Protein AF-B5X8J1-F1 (afdb_monomer)

Mean predicted aligned error: 9.44 Å

Solvent-accessible surface area (backbone atoms only — not comparable to full-atom values): 8262 Å² total; per-residue (Å²): 108,70,68,58,52,52,50,52,51,52,50,51,53,51,35,49,50,33,45,51,46,27,66,70,36,68,23,37,34,35,25,92,51,35,33,30,26,77,67,33,35,33,39,53,56,97,89,44,82,47,75,43,70,32,76,94,43,73,65,49,54,50,30,48,52,25,44,54,51,17,53,52,29,40,51,51,21,50,52,51,49,51,56,50,65,76,60,79,71,79,97,78,74,66,63,64,36,51,51,32,43,53,52,16,45,51,30,41,50,51,24,54,50,52,47,62,75,63,49,72,93,74,50,105,58,58,40,81,20,66,23,44,53,34,49,53,67,49,37,93,80,67,81,74,90,71,82,80,81,122

Sequence (150 aa):
MLLILLGVLILHLIILVLLFVSTIANAWTVGGTKSTDLWYSCLTTNGGYHCSSASNEDWIQAVQALMVLSVLFCIFSLVFFMCQLFTLVKGGRFFFTAIFQILASLFVMCGAIIYTVMSPDGEEDAAFGFAYVLAWVSFPQQPPLRAMCE

Foldseek 3Di:
DVVVLVVVLVLLVLLLVLLVCLQPPQFQKDFPQWTHHLFWIWGHDPNDIDIDGDDPDPLSVLLNVLSVLLSVLSVVLNVVSVVCVVVPDDDDPNPSSVVSNVSSLVSLVVSLVSCVVPVPPPDPGMDGTVSSVSSVVSHDDDDPPPPPPD

pLDDT: mean 75.81, std 14.02, range [33.66, 92.88]

Radius of gyration: 18.01 Å; Cα contacts (8 Å, |Δi|>4): 185; chains: 1; bounding box: 41×30×55 Å

InterPro domains:
  IPR004031 PMP-22/EMP/MP20/Claudin [PF00822] (1-140)
  IPR004032 PMP-22/EMP/MP20 [PR01453] (65-72)
  IPR004032 PMP-22/EMP/MP20 [PR01453] (90-98)
  IPR004032 PMP-22/EMP/MP20 [PR01453] (106-115)
  IPR004032 PMP-22/EMP/MP20 [PR01453] (130-137)
  IPR004032 PMP-22/EMP/MP20 [PS01221] (18-42)
  IPR004032 PMP-22/EMP/MP20 [PS01222] (64-80)
  IPR050579 Peripheral myelin protein 22/Epithelial membrane protein-like [PTHR10671] (5-140)

Secondary structure (DSSP, 8-state):
-HHHHHHHHHHHHHHHHHHHHHHH-S-SEEETTEEE-SSEEEEEETTEEEEEEPP--HHHHHHHHHHHHHHHHHHHHHHHHHHHHHS---S--THHHHHHHHHHHHHHHHHHHHHHHHS-S-STT-EE-HHHHHHHHTSSS---TTSS--

Structure (mmCIF, N/CA/C/O backbone):
data_AF-B5X8J1-F1
#
_entry.id   AF-B5X8J1-F1
#
loop_
_atom_site.group_PDB
_atom_site.id
_atom_site.type_symbol
_atom_site.label_atom_id
_atom_site.label_alt_id
_atom_site.label_comp_id
_atom_site.label_asym_id
_atom_site.label_entity_id
_atom_site.label_seq_id
_atom_site.pdbx_PDB_ins_code
_atom_site.Cartn_x
_atom_site.Cartn_y
_atom_site.Cartn_z
_atom_site.occupancy
_atom_site.B_iso_or_equiv
_atom_site.auth_seq_id
_atom_site.auth_comp_id
_atom_site.auth_asym_id
_atom_site.auth_atom_id
_atom_site.pdbx_PDB_model_num
ATOM 1 N N . MET A 1 1 ? -24.882 -3.024 15.950 1.00 67.81 1 MET A N 1
ATOM 2 C CA . MET A 1 1 ? -23.550 -2.561 16.412 1.00 67.81 1 MET A CA 1
ATOM 3 C C . MET A 1 1 ? -22.509 -3.671 16.322 1.00 67.81 1 MET A C 1
ATOM 5 O O . MET A 1 1 ? -21.536 -3.464 15.618 1.00 67.81 1 MET A O 1
ATOM 9 N N . LEU A 1 2 ? -22.735 -4.855 16.912 1.00 72.25 2 LEU A N 1
ATOM 10 C CA . LEU A 1 2 ? -21.808 -5.997 16.802 1.00 72.25 2 LEU A CA 1
ATOM 11 C C . LEU A 1 2 ? -21.579 -6.469 15.351 1.00 72.25 2 LEU A C 1
ATOM 13 O O . LEU A 1 2 ? -20.439 -6.664 14.957 1.00 72.25 2 LEU A O 1
ATOM 17 N N . LEU A 1 3 ? -22.641 -6.568 14.537 1.00 76.94 3 LEU A N 1
ATOM 18 C CA . LEU A 1 3 ? -22.533 -6.946 13.116 1.00 76.94 3 LEU A CA 1
ATOM 19 C C . LEU A 1 3 ? -21.703 -5.954 12.287 1.00 76.94 3 LEU A C 1
ATOM 21 O O . LEU A 1 3 ? -20.925 -6.368 11.440 1.00 76.94 3 LEU A O 1
ATOM 25 N N . ILE A 1 4 ? -21.839 -4.652 12.559 1.00 77.56 4 ILE A N 1
ATOM 26 C CA . ILE A 1 4 ? -21.057 -3.603 11.883 1.00 77.56 4 ILE A CA 1
ATOM 27 C C . ILE A 1 4 ? -19.582 -3.735 12.274 1.00 77.56 4 ILE A C 1
ATOM 29 O O . ILE A 1 4 ? -18.708 -3.674 11.422 1.00 77.56 4 ILE A O 1
ATOM 33 N N . LEU A 1 5 ? -19.312 -3.981 13.557 1.00 77.00 5 LEU A N 1
ATOM 34 C CA . LEU A 1 5 ? -17.969 -4.212 14.084 1.00 77.00 5 LEU A CA 1
ATOM 35 C C . LEU A 1 5 ? -17.313 -5.452 13.458 1.00 77.00 5 LEU A C 1
ATOM 37 O O . LEU A 1 5 ? -16.170 -5.389 13.019 1.00 77.00 5 L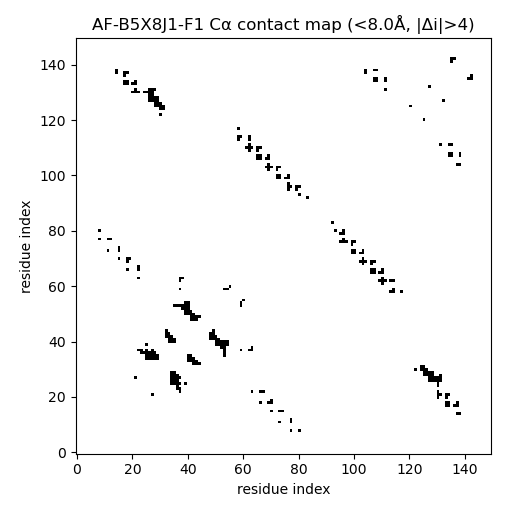EU A O 1
ATOM 41 N N . LEU A 1 6 ? -18.054 -6.559 13.367 1.00 81.75 6 LEU A N 1
ATOM 42 C CA . LEU A 1 6 ? -17.595 -7.782 12.714 1.00 81.75 6 LEU A CA 1
ATOM 43 C C . LEU A 1 6 ? -17.349 -7.562 11.215 1.00 81.75 6 LEU A C 1
ATOM 45 O O . LEU A 1 6 ? -16.339 -8.016 10.689 1.00 81.75 6 LEU A O 1
ATOM 49 N N . GLY A 1 7 ? -18.231 -6.826 10.536 1.00 83.25 7 GLY A N 1
ATOM 50 C CA . GLY A 1 7 ? -18.055 -6.468 9.130 1.00 83.25 7 GLY A CA 1
ATOM 51 C C . GLY A 1 7 ? -16.796 -5.632 8.895 1.00 83.25 7 GLY A C 1
ATOM 52 O O . GLY A 1 7 ? -16.009 -5.948 8.009 1.00 83.25 7 GLY A O 1
ATOM 53 N N . VAL A 1 8 ? -16.556 -4.614 9.727 1.00 81.06 8 VAL A N 1
ATOM 54 C CA . VAL A 1 8 ? -15.341 -3.786 9.661 1.00 81.06 8 VAL A CA 1
ATOM 55 C C . VAL A 1 8 ? -14.091 -4.622 9.937 1.00 81.06 8 VAL A C 1
ATOM 57 O O . VAL A 1 8 ? -13.095 -4.450 9.240 1.00 81.06 8 VAL A O 1
ATOM 60 N N . LEU A 1 9 ? -14.138 -5.559 10.887 1.00 84.31 9 LEU A N 1
ATOM 61 C CA . LEU A 1 9 ? -13.030 -6.478 11.153 1.00 84.31 9 LEU A CA 1
ATOM 62 C C . LEU A 1 9 ? -12.679 -7.332 9.930 1.00 84.31 9 LEU A C 1
ATOM 64 O O . LEU A 1 9 ? -11.519 -7.393 9.528 1.00 84.3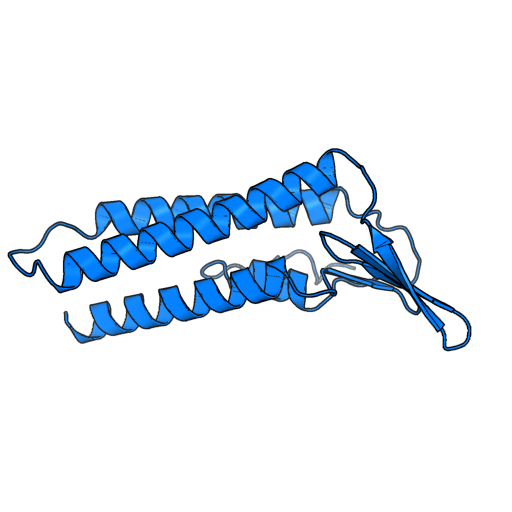1 9 LEU A O 1
ATOM 68 N N . ILE A 1 10 ? -13.684 -7.983 9.340 1.00 87.69 10 ILE A N 1
ATOM 69 C CA . ILE A 1 10 ? -13.504 -8.824 8.152 1.00 87.69 10 ILE A CA 1
ATOM 70 C C . ILE A 1 10 ? -12.953 -7.980 7.001 1.00 87.69 10 ILE A C 1
ATOM 72 O O . ILE A 1 10 ? -12.012 -8.400 6.334 1.00 87.69 10 ILE A O 1
ATOM 76 N N . LEU A 1 11 ? -13.477 -6.766 6.812 1.00 85.50 11 LEU A N 1
ATOM 77 C CA . LEU A 1 11 ? -12.990 -5.836 5.798 1.00 85.50 11 LEU A CA 1
ATOM 78 C C . LEU A 1 11 ? -11.503 -5.491 5.995 1.00 85.50 11 LEU A C 1
ATOM 80 O O . LEU A 1 11 ? -10.752 -5.518 5.025 1.00 85.50 11 LEU A O 1
ATOM 84 N N . HIS A 1 12 ? -11.054 -5.228 7.228 1.00 84.88 12 HIS A N 1
ATOM 85 C CA . HIS A 1 12 ? -9.634 -4.968 7.512 1.00 84.88 12 HIS A CA 1
ATOM 86 C C . HIS A 1 12 ? -8.756 -6.177 7.182 1.00 84.88 12 HIS A C 1
ATOM 88 O O . HIS A 1 12 ? -7.695 -6.010 6.587 1.00 84.88 12 HIS A O 1
ATOM 94 N N . LEU A 1 13 ? -9.197 -7.390 7.529 1.00 89.12 13 LEU A N 1
ATOM 95 C CA . LEU A 1 13 ? -8.461 -8.614 7.204 1.00 89.12 13 LEU A CA 1
ATOM 96 C C . LEU A 1 13 ? -8.357 -8.831 5.692 1.00 89.12 13 LEU A C 1
ATOM 98 O O . LEU A 1 13 ? -7.285 -9.178 5.206 1.00 89.12 13 LEU A O 1
ATOM 102 N N . ILE A 1 14 ? -9.437 -8.586 4.945 1.00 90.00 14 ILE A N 1
ATOM 103 C CA . ILE A 1 14 ? -9.425 -8.678 3.480 1.00 90.00 14 ILE A CA 1
ATOM 104 C C . ILE A 1 14 ? -8.433 -7.665 2.898 1.00 90.00 14 ILE A C 1
ATOM 106 O O . ILE A 1 14 ? -7.567 -8.058 2.124 1.00 90.00 14 ILE A O 1
ATOM 110 N N . ILE A 1 15 ? -8.504 -6.390 3.301 1.00 86.62 15 ILE A N 1
ATOM 111 C CA . ILE A 1 15 ? -7.585 -5.344 2.818 1.00 86.62 15 ILE A CA 1
ATOM 112 C C . ILE A 1 15 ? -6.131 -5.701 3.144 1.00 86.62 15 ILE A C 1
ATOM 114 O O . ILE A 1 15 ? -5.269 -5.582 2.277 1.00 86.62 15 ILE A O 1
ATOM 118 N N . LEU A 1 16 ? -5.857 -6.194 4.355 1.00 89.31 16 LEU A N 1
ATOM 119 C CA . LEU A 1 16 ? -4.520 -6.620 4.763 1.00 89.31 16 LEU A CA 1
ATOM 120 C C . LEU A 1 16 ? -3.982 -7.743 3.868 1.00 89.31 16 LEU A C 1
ATOM 122 O O . LEU A 1 16 ? -2.840 -7.672 3.423 1.00 89.31 16 LEU A O 1
ATOM 126 N N . VAL A 1 17 ? -4.798 -8.761 3.580 1.00 90.56 17 VAL A N 1
ATOM 127 C CA . VAL A 1 17 ? -4.407 -9.871 2.698 1.00 90.56 17 VAL A CA 1
ATOM 128 C C . VAL A 1 17 ? -4.174 -9.375 1.273 1.00 90.56 17 VAL A C 1
ATOM 130 O O . VAL A 1 17 ? -3.158 -9.723 0.677 1.00 90.56 17 VAL A O 1
ATOM 133 N N . LEU A 1 18 ? -5.063 -8.536 0.736 1.00 87.88 18 LEU A N 1
ATOM 134 C CA . LEU A 1 18 ? -4.913 -7.964 -0.605 1.00 87.88 18 LEU A CA 1
ATOM 135 C C . LEU A 1 18 ? -3.629 -7.133 -0.728 1.00 87.88 18 LEU A C 1
ATOM 137 O O . LEU A 1 18 ? -2.896 -7.293 -1.701 1.00 87.88 18 LEU A O 1
ATOM 141 N N . LEU A 1 19 ? -3.319 -6.301 0.271 1.00 86.50 19 LEU A N 1
ATOM 142 C CA . LEU A 1 19 ? -2.096 -5.496 0.303 1.00 86.50 19 LEU A CA 1
ATOM 143 C C . LEU A 1 19 ? -0.839 -6.340 0.459 1.00 86.50 19 LEU A C 1
ATOM 145 O O . LEU A 1 19 ? 0.170 -6.070 -0.193 1.00 86.50 19 LEU A O 1
ATOM 149 N N . PHE A 1 20 ? -0.894 -7.373 1.296 1.00 88.19 20 PHE A N 1
ATOM 150 C CA . PHE A 1 20 ? 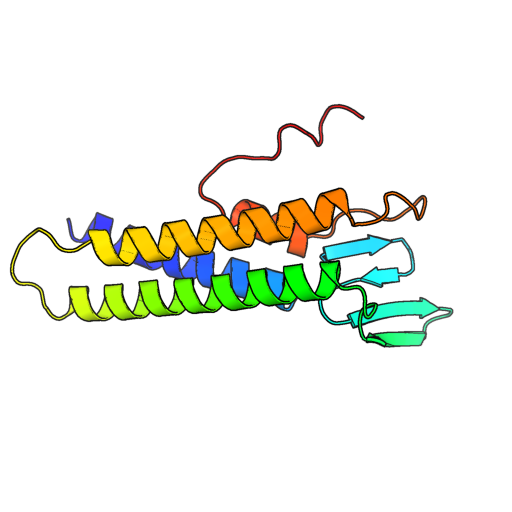0.222 -8.288 1.472 1.00 88.19 20 PHE A CA 1
ATOM 151 C C . PHE A 1 20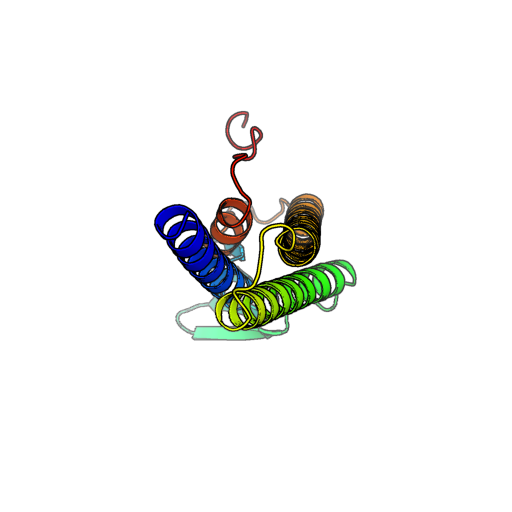 ? 0.523 -9.028 0.169 1.00 88.19 20 PHE A C 1
ATOM 153 O O . PHE A 1 20 ? 1.660 -8.997 -0.293 1.00 88.19 20 PHE A O 1
ATOM 160 N N . VAL A 1 21 ? -0.503 -9.602 -0.470 1.00 89.00 21 VAL A N 1
ATOM 161 C CA . VAL A 1 21 ? -0.369 -10.262 -1.776 1.00 89.00 21 VAL A CA 1
ATOM 162 C C . VAL A 1 21 ? 0.135 -9.278 -2.822 1.00 89.00 21 VAL A C 1
ATOM 164 O O . VAL A 1 21 ? 1.078 -9.601 -3.527 1.00 89.00 21 VAL A O 1
ATOM 167 N N . SER A 1 22 ? -0.423 -8.070 -2.900 1.00 86.00 22 SER A N 1
ATOM 168 C CA . SER A 1 22 ? 0.044 -7.053 -3.843 1.00 86.00 22 SER A CA 1
ATOM 169 C C . SER A 1 22 ? 1.524 -6.713 -3.630 1.00 86.00 22 SER A C 1
ATOM 171 O O . SER A 1 22 ? 2.272 -6.647 -4.593 1.00 86.00 22 SER A O 1
ATOM 173 N N . THR A 1 23 ? 1.991 -6.582 -2.387 1.00 85.56 23 THR A N 1
ATOM 174 C CA . THR A 1 23 ? 3.386 -6.204 -2.090 1.00 85.56 23 THR A CA 1
ATOM 175 C C . THR A 1 23 ? 4.399 -7.304 -2.422 1.00 85.56 23 THR A C 1
ATOM 177 O O . THR A 1 23 ? 5.539 -6.993 -2.764 1.00 85.56 23 THR A O 1
ATOM 180 N N . ILE A 1 24 ? 4.013 -8.578 -2.290 1.00 83.06 24 ILE A N 1
ATOM 181 C CA . ILE A 1 24 ? 4.922 -9.724 -2.476 1.00 83.06 24 ILE A CA 1
ATOM 182 C C . ILE A 1 24 ? 4.787 -10.398 -3.845 1.00 83.06 24 ILE A C 1
ATOM 184 O O . ILE A 1 24 ? 5.691 -11.123 -4.251 1.00 83.06 24 ILE A O 1
ATOM 188 N N . ALA A 1 25 ? 3.640 -10.258 -4.514 1.00 78.19 25 ALA A N 1
ATOM 189 C CA . ALA A 1 25 ? 3.353 -11.002 -5.730 1.00 78.19 25 ALA A CA 1
ATOM 190 C C . ALA A 1 25 ? 4.145 -10.445 -6.905 1.00 78.19 25 ALA A C 1
ATOM 192 O O . ALA A 1 25 ? 4.201 -9.235 -7.140 1.00 78.19 25 ALA A O 1
ATOM 193 N N . ASN A 1 26 ? 4.685 -11.368 -7.694 1.00 65.69 26 ASN A N 1
ATOM 194 C CA . ASN A 1 26 ? 5.616 -11.062 -8.760 1.00 65.69 26 ASN A CA 1
ATOM 195 C C . ASN A 1 26 ? 4.936 -10.639 -10.081 1.00 65.69 26 ASN A C 1
ATOM 197 O O . ASN A 1 26 ? 5.248 -11.162 -11.151 1.00 65.69 26 ASN A O 1
ATOM 201 N N . ALA A 1 27 ? 3.920 -9.779 -9.993 1.00 74.25 27 ALA A N 1
ATOM 202 C CA . ALA A 1 27 ? 2.993 -9.516 -11.094 1.00 74.25 27 ALA A CA 1
ATOM 203 C C . ALA A 1 27 ? 2.418 -8.094 -11.051 1.00 74.25 27 ALA A C 1
ATOM 205 O O . ALA A 1 27 ? 1.199 -7.913 -11.137 1.00 74.25 27 ALA A O 1
ATOM 206 N N . TRP A 1 28 ? 3.275 -7.089 -10.866 1.00 75.06 28 TRP A N 1
ATOM 207 C CA . TRP A 1 28 ? 2.862 -5.687 -11.006 1.00 75.06 28 TRP A CA 1
ATOM 208 C C . TRP A 1 28 ? 2.802 -5.277 -12.475 1.00 75.06 28 TRP A C 1
ATOM 210 O O . TRP A 1 28 ? 1.791 -4.717 -12.899 1.00 75.06 28 TRP A O 1
ATOM 220 N N . THR A 1 29 ? 3.795 -5.694 -13.260 1.00 75.75 29 THR A N 1
ATOM 221 C CA . THR A 1 29 ? 3.785 -5.603 -14.723 1.00 75.75 29 THR A CA 1
ATOM 222 C C . THR A 1 29 ? 4.237 -6.934 -15.317 1.00 75.75 29 THR A C 1
ATOM 224 O O . THR A 1 29 ? 5.170 -7.575 -14.832 1.00 75.75 29 THR A O 1
ATOM 227 N N . VAL A 1 30 ? 3.541 -7.389 -16.353 1.00 74.00 30 VAL A N 1
ATOM 228 C CA . VAL A 1 30 ? 3.810 -8.642 -17.058 1.00 74.00 30 VAL A CA 1
ATOM 229 C C . VAL A 1 30 ? 3.912 -8.327 -18.545 1.00 74.00 30 VAL A C 1
ATOM 231 O O . VAL A 1 30 ? 2.923 -7.958 -19.166 1.00 74.00 30 VAL A O 1
ATOM 234 N N . GLY A 1 31 ? 5.107 -8.467 -19.107 1.00 69.19 31 GLY A N 1
ATOM 235 C CA . GLY A 1 31 ? 5.365 -8.494 -20.546 1.00 69.19 31 GLY A CA 1
ATOM 236 C C . GLY A 1 31 ? 5.660 -9.916 -21.008 1.00 69.19 31 GLY A C 1
ATOM 237 O O . GLY A 1 31 ? 6.136 -10.723 -20.215 1.00 69.19 31 GLY A O 1
ATOM 238 N N . GLY A 1 32 ? 5.381 -10.248 -22.272 1.00 70.38 32 GLY A N 1
ATOM 239 C CA . GLY A 1 32 ? 5.352 -11.627 -22.799 1.00 70.38 32 GLY A CA 1
ATOM 240 C C . GLY A 1 32 ? 6.388 -12.618 -22.229 1.00 70.38 32 GLY A C 1
ATOM 241 O O . GLY A 1 32 ? 6.024 -13.725 -21.837 1.00 70.38 32 GLY A O 1
ATOM 242 N N . THR A 1 33 ? 7.662 -12.228 -22.123 1.00 67.81 33 THR A N 1
ATOM 243 C CA . THR A 1 33 ? 8.746 -13.051 -21.540 1.00 67.81 33 THR A CA 1
ATOM 244 C C . THR A 1 33 ? 9.348 -12.483 -20.248 1.00 67.81 33 THR A C 1
ATOM 246 O O . THR A 1 33 ? 10.352 -13.002 -19.755 1.00 67.81 33 THR A O 1
ATOM 249 N N . LYS A 1 34 ? 8.780 -11.414 -19.688 1.00 69.75 34 LYS A N 1
ATOM 250 C CA . LYS A 1 34 ? 9.327 -10.642 -18.568 1.00 69.75 34 LYS A CA 1
ATOM 251 C C . LYS A 1 34 ? 8.232 -10.321 -17.554 1.00 69.75 34 LYS A C 1
ATOM 253 O O . LYS A 1 34 ? 7.317 -9.562 -17.840 1.00 69.75 34 LYS A O 1
ATOM 258 N N . SER A 1 35 ? 8.365 -10.831 -16.339 1.00 68.69 35 SER A N 1
ATOM 259 C CA . SER A 1 35 ? 7.491 -10.466 -15.223 1.00 68.69 35 SER A CA 1
ATOM 260 C C . SER A 1 35 ? 8.276 -9.595 -14.261 1.00 68.69 35 SER A C 1
ATOM 262 O O . SER A 1 35 ? 9.315 -10.018 -13.749 1.00 68.69 35 SER A O 1
ATOM 264 N N . THR A 1 36 ? 7.801 -8.379 -14.019 1.00 69.56 36 THR A N 1
ATOM 265 C CA . THR A 1 36 ? 8.413 -7.466 -13.058 1.00 69.56 36 THR A CA 1
ATOM 266 C C . THR A 1 36 ? 7.523 -7.282 -11.843 1.00 69.56 36 THR A C 1
ATOM 268 O O . THR A 1 36 ? 6.290 -7.200 -11.899 1.00 69.56 36 THR A O 1
ATOM 271 N N . ASP A 1 37 ? 8.192 -7.225 -10.706 1.00 73.3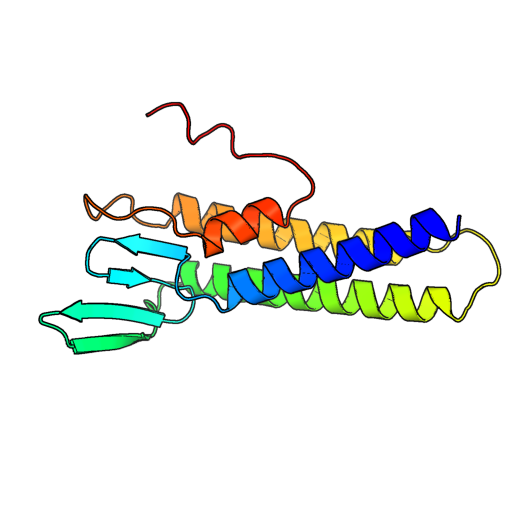1 37 ASP A N 1
ATOM 272 C CA . ASP A 1 37 ? 7.601 -6.960 -9.414 1.00 73.31 37 ASP A CA 1
ATOM 273 C C . ASP A 1 37 ? 8.346 -5.825 -8.716 1.00 73.31 37 ASP A C 1
ATOM 275 O O . ASP A 1 37 ? 9.284 -5.254 -9.279 1.00 73.31 37 ASP A O 1
ATOM 279 N N . LEU A 1 38 ? 7.887 -5.420 -7.529 1.00 71.31 38 LEU A N 1
ATOM 280 C CA . LEU A 1 38 ? 8.528 -4.311 -6.822 1.00 71.31 38 LEU A CA 1
ATOM 281 C C . LEU A 1 38 ? 9.980 -4.602 -6.443 1.00 71.31 38 LEU A C 1
ATOM 283 O O . LEU A 1 38 ? 10.764 -3.669 -6.343 1.00 71.31 38 LEU A O 1
ATOM 287 N N . TRP A 1 39 ? 10.329 -5.853 -6.172 1.00 80.56 39 TRP A N 1
ATOM 288 C CA . TRP A 1 39 ? 11.579 -6.283 -5.543 1.00 80.56 39 TRP A CA 1
ATOM 289 C C . TRP A 1 39 ? 12.522 -6.988 -6.521 1.00 80.56 39 TRP A C 1
ATOM 291 O O . TRP A 1 39 ? 13.742 -6.920 -6.371 1.00 80.56 39 TRP A O 1
ATOM 301 N N . TYR A 1 40 ? 11.970 -7.632 -7.541 1.00 78.88 40 TYR A N 1
ATOM 302 C CA . TYR A 1 40 ? 12.633 -8.481 -8.507 1.00 78.88 40 TYR A CA 1
ATOM 303 C C . TYR A 1 40 ? 12.068 -8.266 -9.913 1.00 78.88 40 TYR A C 1
ATOM 305 O O . TYR A 1 40 ? 10.903 -7.954 -10.143 1.00 78.88 40 TYR A O 1
ATOM 313 N N . SER A 1 41 ? 12.934 -8.458 -10.896 1.00 78.19 41 SER A N 1
ATOM 314 C CA . SER A 1 41 ? 12.585 -8.554 -12.307 1.00 78.19 41 SER A CA 1
ATOM 315 C C . SER A 1 41 ? 12.995 -9.931 -12.802 1.00 78.19 41 SER A C 1
ATOM 317 O O . SER A 1 41 ? 14.175 -10.290 -12.759 1.00 78.19 41 SER A O 1
ATOM 319 N N . CYS A 1 42 ? 12.017 -10.715 -13.245 1.00 79.69 42 CYS A N 1
ATOM 320 C CA . CYS A 1 42 ? 12.217 -12.074 -13.721 1.00 79.69 42 CYS A CA 1
ATOM 321 C C . CYS A 1 42 ? 12.036 -12.143 -15.239 1.00 79.69 42 CYS A C 1
ATOM 323 O O . CYS A 1 42 ? 11.047 -11.673 -15.796 1.00 79.69 42 CYS A O 1
ATOM 325 N N . LEU A 1 43 ? 13.007 -12.757 -15.907 1.00 78.81 43 LEU A N 1
ATOM 326 C CA . LEU A 1 43 ? 13.045 -12.971 -17.347 1.00 78.81 43 LEU A CA 1
ATOM 327 C C . LEU A 1 43 ? 12.970 -14.471 -17.628 1.00 78.81 43 LEU A C 1
ATOM 329 O O . LEU A 1 43 ? 13.717 -15.265 -17.051 1.00 78.81 43 LEU A O 1
ATOM 333 N N . THR A 1 44 ? 12.078 -14.847 -18.537 1.00 75.38 44 THR A N 1
ATOM 334 C CA . THR A 1 44 ? 11.937 -16.211 -19.043 1.00 75.38 44 THR A CA 1
ATOM 335 C C . THR A 1 44 ? 12.527 -16.272 -20.445 1.00 75.38 44 THR A C 1
ATOM 337 O O . THR A 1 44 ? 11.871 -15.912 -21.417 1.00 75.38 44 THR A O 1
ATOM 340 N N . THR A 1 45 ? 13.772 -16.738 -20.558 1.00 74.75 45 THR A N 1
ATOM 341 C CA . THR A 1 45 ? 14.461 -16.933 -21.846 1.00 74.75 45 THR A CA 1
ATOM 342 C C . THR A 1 45 ? 14.711 -18.419 -22.060 1.00 74.75 45 THR A C 1
ATOM 344 O O . THR A 1 45 ? 15.309 -19.073 -21.208 1.00 74.75 45 THR A O 1
ATOM 347 N N . ASN A 1 46 ? 14.268 -18.963 -23.201 1.00 68.56 46 ASN A N 1
ATOM 348 C CA . ASN A 1 46 ? 14.529 -20.348 -23.632 1.00 68.56 46 ASN A CA 1
ATOM 349 C C . ASN A 1 46 ? 14.270 -21.428 -22.552 1.00 68.56 46 ASN A C 1
ATOM 351 O O . ASN A 1 46 ? 15.010 -22.404 -22.453 1.00 68.56 46 ASN A O 1
ATOM 355 N N . GLY A 1 47 ? 13.227 -21.258 -21.728 1.00 68.31 47 GLY A N 1
ATOM 356 C CA . GLY A 1 47 ? 12.857 -22.205 -20.664 1.00 68.31 47 GLY A CA 1
ATOM 357 C C . GLY A 1 47 ? 13.630 -22.056 -19.345 1.00 68.31 47 GLY A C 1
ATOM 358 O O . GLY A 1 47 ? 13.345 -22.783 -18.397 1.00 68.31 47 GLY A O 1
ATOM 359 N N . GLY A 1 48 ? 14.573 -21.113 -19.256 1.00 70.00 48 GLY A N 1
ATOM 360 C CA . GLY A 1 48 ? 15.229 -20.715 -18.010 1.00 70.00 48 GLY A CA 1
ATOM 361 C C . GLY A 1 48 ? 14.507 -19.541 -17.346 1.00 70.00 48 GLY A C 1
ATOM 362 O O . GLY A 1 48 ? 14.235 -18.536 -18.002 1.00 70.00 48 GLY A O 1
ATOM 363 N N . TYR A 1 49 ? 14.216 -19.662 -16.048 1.00 76.25 49 TYR A N 1
ATOM 364 C CA . TYR A 1 49 ? 13.628 -18.600 -15.226 1.00 76.25 49 TYR A CA 1
ATOM 365 C C . TYR A 1 49 ? 14.743 -17.895 -14.445 1.00 76.25 49 TYR A C 1
ATOM 367 O O . TYR A 1 49 ? 15.288 -18.450 -13.490 1.00 76.25 49 TYR A O 1
ATOM 375 N N . HIS A 1 50 ? 15.121 -16.692 -14.877 1.00 81.06 50 HIS A N 1
ATOM 376 C CA . HIS A 1 50 ? 16.180 -15.904 -14.249 1.00 81.06 50 HIS A CA 1
ATOM 377 C C . HIS A 1 50 ? 15.591 -14.663 -13.586 1.00 81.06 50 HIS A C 1
ATOM 379 O O . HIS A 1 50 ? 15.075 -13.783 -14.268 1.00 81.06 50 HIS A O 1
ATOM 385 N N . CYS A 1 51 ? 15.708 -14.569 -12.262 1.00 79.94 51 CYS A N 1
ATOM 386 C CA . CYS A 1 51 ? 15.306 -13.388 -11.503 1.00 79.94 51 CYS A CA 1
ATOM 387 C C . CYS A 1 51 ? 16.527 -12.589 -11.066 1.00 79.94 51 CYS A C 1
ATOM 389 O O . CYS A 1 51 ? 17.495 -13.140 -10.543 1.00 79.94 51 CYS A O 1
ATOM 391 N N . SER A 1 52 ? 16.467 -11.283 -11.279 1.00 78.69 52 SER A N 1
ATOM 392 C CA . SER A 1 52 ? 17.413 -10.304 -10.748 1.00 78.69 52 SER A CA 1
ATOM 393 C C . SER A 1 52 ? 16.666 -9.324 -9.850 1.00 78.69 52 SER A C 1
ATOM 395 O O . SER A 1 52 ? 15.443 -9.238 -9.921 1.00 78.69 52 SER A O 1
ATOM 397 N N . SER A 1 53 ? 17.379 -8.600 -8.988 1.00 78.31 53 SER A N 1
ATOM 398 C CA . SER A 1 53 ? 16.777 -7.504 -8.213 1.00 78.31 53 SER A CA 1
ATOM 399 C C . SER A 1 53 ? 16.119 -6.488 -9.152 1.00 78.31 53 SER A C 1
ATOM 401 O O . SER A 1 53 ? 16.621 -6.270 -10.259 1.00 78.31 53 SER A O 1
ATOM 403 N N . ALA A 1 54 ? 15.012 -5.878 -8.718 1.00 71.94 54 ALA A N 1
ATOM 404 C CA . ALA A 1 54 ? 14.386 -4.764 -9.428 1.00 71.94 54 ALA A CA 1
ATOM 405 C C . ALA A 1 54 ? 15.403 -3.637 -9.668 1.00 71.94 54 ALA A C 1
ATOM 407 O O . ALA A 1 54 ? 16.411 -3.537 -8.955 1.00 71.94 54 ALA A O 1
ATOM 408 N N . SER A 1 55 ? 15.158 -2.816 -10.696 1.00 70.06 55 SER A N 1
ATOM 409 C CA . SER A 1 55 ? 16.054 -1.710 -11.024 1.00 70.06 55 SER A CA 1
ATOM 410 C C . SER A 1 55 ? 16.230 -0.801 -9.803 1.00 70.06 55 SER A C 1
ATOM 412 O O . SER A 1 55 ? 15.280 -0.503 -9.081 1.00 70.06 55 SER A O 1
ATOM 414 N N . ASN A 1 56 ? 17.474 -0.383 -9.547 1.00 68.12 56 ASN A N 1
ATOM 415 C CA . ASN A 1 56 ? 17.820 0.511 -8.436 1.00 68.12 56 ASN A CA 1
ATOM 416 C C . ASN A 1 56 ? 17.451 1.961 -8.777 1.00 68.12 56 ASN A C 1
ATOM 418 O O . ASN A 1 56 ? 18.282 2.862 -8.692 1.00 68.12 56 ASN A O 1
ATOM 422 N N . GLU A 1 57 ? 16.231 2.167 -9.258 1.00 81.12 57 GLU A N 1
ATOM 423 C CA . GLU A 1 57 ? 15.711 3.481 -9.584 1.00 81.12 57 GLU A CA 1
ATOM 424 C C . GLU A 1 57 ? 14.989 4.060 -8.368 1.00 81.12 57 GLU A C 1
ATOM 426 O O . GLU A 1 57 ? 14.200 3.379 -7.705 1.00 81.12 57 GLU A O 1
ATOM 431 N N . ASP A 1 58 ? 15.232 5.341 -8.094 1.00 86.19 58 ASP A N 1
ATOM 432 C CA . ASP A 1 58 ? 14.743 6.019 -6.888 1.00 86.19 58 ASP A CA 1
ATOM 433 C C . ASP A 1 58 ? 13.212 5.942 -6.742 1.00 86.19 58 ASP A C 1
ATOM 435 O O . ASP A 1 58 ? 12.675 5.870 -5.634 1.00 86.19 58 ASP A O 1
ATOM 439 N N . TRP A 1 59 ? 12.489 5.915 -7.865 1.00 85.69 59 TRP A N 1
ATOM 440 C CA . TRP A 1 59 ? 11.033 5.819 -7.868 1.00 85.69 59 TRP A CA 1
ATOM 441 C C . TRP A 1 59 ? 10.529 4.431 -7.455 1.00 85.69 59 TRP A C 1
ATOM 443 O O . TRP A 1 59 ? 9.559 4.362 -6.703 1.00 85.69 59 TRP A O 1
ATOM 453 N N . ILE A 1 60 ? 11.186 3.334 -7.863 1.00 84.94 60 ILE A N 1
ATOM 454 C CA . ILE A 1 60 ? 10.826 1.974 -7.420 1.00 84.94 60 ILE A CA 1
ATOM 455 C C . ILE A 1 60 ? 11.030 1.867 -5.913 1.00 84.94 60 ILE A C 1
ATOM 457 O O . ILE A 1 60 ? 10.151 1.372 -5.205 1.00 84.94 60 ILE A O 1
ATOM 461 N N . GLN A 1 61 ? 12.140 2.402 -5.404 1.00 89.12 61 GLN A N 1
ATOM 462 C CA . GLN A 1 61 ? 12.413 2.420 -3.970 1.00 89.12 61 GLN A CA 1
ATOM 463 C C . GLN A 1 61 ? 11.361 3.232 -3.194 1.00 89.12 61 GLN A C 1
ATOM 465 O O . GLN A 1 61 ? 10.936 2.830 -2.107 1.00 89.12 61 GLN A O 1
ATOM 470 N N . ALA A 1 62 ? 10.883 4.346 -3.755 1.00 90.88 62 ALA A N 1
ATOM 471 C CA . ALA A 1 62 ? 9.785 5.109 -3.168 1.00 90.88 62 ALA A CA 1
ATOM 472 C C . ALA A 1 62 ? 8.476 4.297 -3.125 1.00 90.88 62 ALA A C 1
ATOM 474 O O . ALA A 1 62 ? 7.813 4.268 -2.087 1.00 90.88 62 ALA A O 1
ATOM 475 N N . VAL A 1 63 ? 8.118 3.592 -4.206 1.00 90.06 63 VAL A N 1
ATOM 476 C CA . VAL A 1 63 ? 6.925 2.724 -4.240 1.00 90.06 63 VAL A CA 1
ATOM 477 C C . VAL A 1 63 ? 7.054 1.587 -3.218 1.00 90.06 63 VAL A C 1
ATOM 479 O O . VAL A 1 63 ? 6.115 1.352 -2.458 1.00 90.06 63 VAL A O 1
ATOM 482 N N . GLN A 1 64 ? 8.218 0.938 -3.116 1.00 90.25 64 GLN A N 1
ATOM 483 C CA . GLN A 1 64 ? 8.491 -0.095 -2.106 1.00 90.25 64 GLN A CA 1
ATOM 484 C C . GLN A 1 64 ? 8.250 0.431 -0.686 1.00 90.25 64 GLN A C 1
ATOM 486 O O . GLN A 1 64 ? 7.535 -0.195 0.101 1.00 90.25 64 GLN A O 1
ATOM 491 N N . ALA A 1 65 ? 8.803 1.603 -0.362 1.00 91.81 65 ALA A N 1
ATOM 492 C CA . ALA A 1 65 ? 8.630 2.223 0.947 1.00 91.81 65 ALA A CA 1
ATOM 493 C C . ALA A 1 65 ? 7.153 2.538 1.243 1.00 91.81 65 ALA A C 1
ATOM 495 O O . ALA A 1 65 ? 6.680 2.268 2.348 1.00 91.81 65 ALA A O 1
ATOM 496 N N . LEU A 1 66 ? 6.407 3.054 0.259 1.00 92.00 66 LEU A N 1
ATOM 497 C CA . LEU A 1 66 ? 4.977 3.351 0.385 1.00 92.00 66 LEU A CA 1
ATOM 498 C C . LEU A 1 66 ? 4.137 2.086 0.615 1.00 92.00 66 LEU A C 1
ATOM 500 O O . LEU A 1 66 ? 3.267 2.080 1.491 1.00 92.00 66 LEU A O 1
ATOM 504 N N . MET A 1 67 ? 4.426 1.000 -0.108 1.00 90.44 67 MET A N 1
ATOM 505 C CA . MET A 1 67 ? 3.735 -0.283 0.056 1.00 90.44 67 MET A CA 1
ATOM 506 C C . MET A 1 67 ? 3.994 -0.885 1.440 1.00 90.44 67 MET A C 1
ATOM 508 O O . MET A 1 67 ? 3.042 -1.230 2.143 1.00 90.44 67 MET A O 1
ATOM 512 N N . VAL A 1 68 ? 5.249 -0.924 1.900 1.00 92.19 68 VAL A N 1
ATOM 513 C CA . VAL A 1 68 ? 5.588 -1.410 3.251 1.00 92.19 68 VAL A CA 1
ATOM 514 C C . VAL A 1 68 ? 4.914 -0.559 4.328 1.00 92.19 68 VAL A C 1
ATOM 516 O O . VAL A 1 68 ? 4.308 -1.097 5.258 1.00 92.19 68 VAL A O 1
ATOM 519 N N . LEU A 1 69 ? 4.963 0.768 4.195 1.00 92.50 69 LEU A N 1
ATOM 520 C CA . LEU A 1 69 ? 4.354 1.684 5.155 1.00 92.50 69 LEU A CA 1
ATOM 521 C C . LEU A 1 69 ? 2.830 1.498 5.239 1.00 92.50 69 LEU A C 1
ATOM 523 O O . LEU A 1 69 ? 2.261 1.538 6.333 1.00 92.50 69 LEU A O 1
ATOM 527 N N . SER A 1 70 ? 2.172 1.228 4.108 1.00 91.19 70 SER A N 1
ATOM 528 C CA . SER A 1 70 ? 0.736 0.943 4.074 1.00 91.19 70 SER A CA 1
ATOM 529 C C . SER A 1 70 ? 0.360 -0.336 4.826 1.00 91.19 70 SER A C 1
ATOM 531 O O . SER A 1 70 ? -0.592 -0.329 5.611 1.00 91.19 70 SER A O 1
ATOM 533 N N . VAL A 1 71 ? 1.144 -1.409 4.668 1.00 91.00 71 VAL A N 1
ATOM 534 C CA . VAL A 1 71 ? 0.942 -2.677 5.382 1.00 91.00 71 VAL A CA 1
ATOM 535 C C . VAL A 1 71 ? 1.128 -2.471 6.884 1.00 91.00 71 VAL A C 1
ATOM 537 O O . VAL A 1 71 ? 0.295 -2.924 7.670 1.00 91.00 71 VAL A O 1
ATOM 540 N N . LEU A 1 72 ? 2.161 -1.728 7.297 1.00 92.88 72 LEU A N 1
ATOM 541 C CA . LEU A 1 72 ? 2.402 -1.409 8.707 1.00 92.88 72 LEU A CA 1
ATOM 542 C C . LEU A 1 72 ? 1.229 -0.644 9.331 1.00 92.88 72 LEU A C 1
ATOM 544 O O . LEU A 1 72 ? 0.743 -1.030 10.395 1.00 92.88 72 LEU A O 1
ATOM 548 N N . PHE A 1 73 ? 0.726 0.400 8.667 1.00 90.50 73 PHE A N 1
ATOM 549 C CA . PHE A 1 73 ? -0.426 1.147 9.175 1.00 90.50 73 PHE A CA 1
ATOM 550 C C . PHE A 1 73 ? -1.715 0.321 9.192 1.00 90.50 73 PHE A C 1
ATOM 552 O O . PHE A 1 73 ? -2.508 0.466 10.125 1.00 90.50 73 PHE A O 1
ATOM 559 N N . CYS A 1 74 ? -1.904 -0.596 8.240 1.00 90.38 74 CYS A N 1
ATOM 560 C CA . CYS A 1 74 ? -3.033 -1.523 8.254 1.00 90.38 74 CYS A CA 1
ATOM 561 C C . CYS A 1 74 ? -2.956 -2.506 9.439 1.00 90.38 74 CYS A C 1
ATOM 563 O O . CYS A 1 74 ? -3.949 -2.704 10.143 1.00 90.38 74 CYS A O 1
ATOM 565 N N . ILE A 1 75 ? -1.769 -3.050 9.741 1.00 91.00 75 ILE A N 1
ATOM 566 C CA . ILE A 1 75 ? -1.543 -3.907 10.917 1.00 91.00 75 ILE A CA 1
ATOM 567 C C . ILE A 1 75 ? -1.787 -3.125 12.212 1.00 91.00 75 ILE A C 1
ATOM 569 O O . ILE A 1 75 ? -2.488 -3.614 13.099 1.00 91.00 75 ILE A O 1
ATOM 573 N N . PHE A 1 76 ? -1.267 -1.900 12.329 1.00 90.31 76 PHE A N 1
ATOM 574 C CA . PHE A 1 76 ? -1.519 -1.061 13.502 1.00 90.31 76 PHE A CA 1
ATOM 575 C C . PHE A 1 76 ? -3.008 -0.746 13.671 1.00 90.31 76 PHE A C 1
ATOM 577 O O . PHE A 1 76 ? -3.519 -0.845 14.787 1.00 90.31 76 PHE A O 1
ATOM 584 N N . SER A 1 77 ? -3.726 -0.451 12.582 1.00 87.62 77 SER A N 1
ATOM 585 C CA . SER A 1 77 ? -5.182 -0.272 12.604 1.00 87.62 77 SER A CA 1
ATOM 586 C C . SER A 1 77 ? -5.895 -1.515 13.152 1.00 87.62 77 SER A C 1
ATOM 588 O O . SER A 1 77 ? -6.732 -1.399 14.050 1.00 87.62 77 SER A O 1
ATOM 590 N N . LEU A 1 78 ? -5.507 -2.715 12.704 1.00 88.06 78 LEU A N 1
ATOM 591 C CA . LEU A 1 78 ? -6.072 -3.981 13.177 1.00 88.06 78 LEU A CA 1
ATOM 592 C C . LEU A 1 78 ? -5.792 -4.229 14.668 1.00 88.06 78 LEU A C 1
ATOM 594 O O . LEU A 1 78 ? -6.703 -4.605 15.406 1.00 88.06 78 LEU A O 1
ATOM 598 N N . VAL A 1 79 ? -4.562 -3.990 15.132 1.00 88.12 79 VAL A N 1
ATOM 599 C CA . VAL A 1 79 ? -4.187 -4.142 16.549 1.00 88.12 79 VAL A CA 1
ATOM 600 C C . VAL A 1 79 ? -4.975 -3.169 17.421 1.00 88.12 79 VAL A C 1
ATOM 602 O O . VAL A 1 79 ? -5.554 -3.578 18.428 1.00 88.12 79 VAL A O 1
ATOM 605 N N . PHE A 1 80 ? -5.076 -1.898 17.021 1.00 84.50 80 PHE A N 1
ATOM 606 C CA . PHE A 1 80 ? -5.908 -0.932 17.736 1.00 84.50 80 PHE A CA 1
ATOM 607 C C . PHE A 1 80 ? -7.371 -1.366 17.748 1.00 84.50 80 PHE A C 1
ATOM 609 O O . PHE A 1 80 ? -8.010 -1.297 18.794 1.00 84.50 80 PHE A O 1
ATOM 616 N N . PHE A 1 81 ? -7.896 -1.872 16.634 1.00 82.25 81 PHE A N 1
ATOM 617 C CA . PHE A 1 81 ? -9.261 -2.380 16.557 1.00 82.25 81 PHE A CA 1
ATOM 618 C C . PHE A 1 81 ? -9.497 -3.577 17.501 1.00 82.25 81 PHE A C 1
ATOM 620 O O . PHE A 1 81 ? -10.514 -3.613 18.197 1.00 82.25 81 PHE A O 1
ATOM 627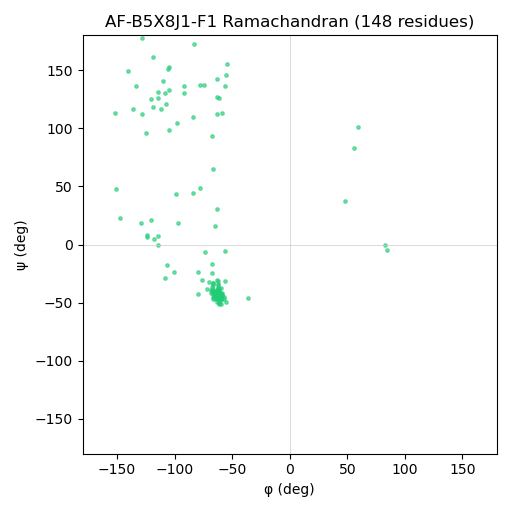 N N . MET A 1 82 ? -8.540 -4.506 17.614 1.00 83.00 82 MET A N 1
ATOM 628 C CA . MET A 1 82 ? -8.574 -5.602 18.596 1.00 83.00 82 MET A CA 1
ATOM 629 C C . MET A 1 82 ? -8.567 -5.082 20.039 1.00 83.00 82 MET A C 1
ATOM 631 O O . MET A 1 82 ? -9.399 -5.484 20.850 1.00 83.00 82 MET A O 1
ATOM 635 N N . CYS A 1 83 ? -7.683 -4.140 20.373 1.00 81.12 83 CYS A N 1
ATOM 636 C CA . CYS A 1 83 ? -7.636 -3.534 21.707 1.00 81.12 83 CYS A CA 1
ATOM 637 C C . CYS A 1 83 ? -8.961 -2.835 22.073 1.00 81.12 83 CYS A C 1
ATOM 639 O O . CYS A 1 83 ? -9.422 -2.908 23.216 1.00 81.12 83 CYS A O 1
ATOM 641 N N . GLN A 1 84 ? -9.613 -2.190 21.103 1.00 74.31 84 GLN A N 1
ATOM 642 C CA . GLN A 1 84 ? -10.921 -1.548 21.287 1.00 74.31 84 GLN A CA 1
ATOM 643 C C . GLN A 1 84 ? -12.037 -2.571 21.541 1.00 74.31 84 GLN A C 1
ATOM 645 O O . GLN A 1 84 ? -12.923 -2.312 22.355 1.00 74.31 84 GLN A O 1
ATOM 650 N N . LEU A 1 85 ? -11.977 -3.732 20.881 1.00 74.25 85 LEU A N 1
ATOM 651 C CA . LEU A 1 85 ? -12.925 -4.838 21.043 1.00 74.25 85 LEU A CA 1
ATOM 652 C C . LEU A 1 85 ? -12.930 -5.412 22.467 1.00 74.25 85 LEU A C 1
ATOM 654 O O . LEU A 1 85 ? -13.998 -5.710 22.995 1.00 74.25 85 LEU A O 1
ATOM 658 N N . PHE A 1 86 ? -11.766 -5.529 23.110 1.00 70.12 86 PHE A N 1
ATOM 659 C CA . PHE A 1 86 ? -11.674 -6.023 24.491 1.00 70.12 86 PHE A CA 1
ATOM 660 C C . PHE A 1 86 ? -12.014 -4.953 25.542 1.00 70.12 86 PHE A C 1
ATOM 662 O O . PHE A 1 86 ? -12.470 -5.280 26.635 1.00 70.12 86 PHE A O 1
ATOM 669 N N . THR A 1 87 ? -11.870 -3.665 25.213 1.00 64.75 87 THR A N 1
ATOM 670 C CA . THR A 1 87 ? -12.077 -2.541 26.149 1.00 64.75 87 THR A CA 1
ATOM 671 C C . THR A 1 87 ? -13.470 -1.897 26.002 1.00 64.75 87 THR A C 1
ATOM 673 O O . THR A 1 87 ? -13.601 -0.668 25.979 1.00 64.75 87 THR A O 1
ATOM 676 N N . LEU A 1 88 ? -14.516 -2.727 25.873 1.00 55.34 88 LEU A N 1
ATOM 677 C CA . LEU A 1 88 ? -15.916 -2.383 25.548 1.00 55.34 88 LEU A CA 1
ATOM 678 C C . LEU A 1 88 ? -16.651 -1.570 26.642 1.00 55.34 88 LEU A C 1
ATOM 680 O O . LEU A 1 88 ? -17.658 -1.992 27.206 1.00 55.34 88 LEU A O 1
ATOM 684 N N . VAL A 1 89 ? -16.196 -0.343 26.906 1.00 51.06 89 VAL A N 1
ATOM 685 C CA . VAL A 1 89 ? -16.920 0.645 27.722 1.00 51.06 89 VAL A CA 1
ATOM 686 C C . VAL A 1 89 ? -17.101 1.943 26.919 1.00 51.06 89 VAL A C 1
ATOM 688 O O . VAL A 1 89 ? -16.220 2.797 26.877 1.00 51.06 89 VAL A O 1
ATOM 691 N N . LYS A 1 90 ? -18.277 2.068 26.279 1.00 52.31 90 LYS A N 1
ATOM 692 C CA . LYS A 1 90 ? -18.887 3.266 25.643 1.00 52.31 90 LYS A CA 1
ATOM 693 C C . LYS A 1 90 ? -18.117 3.974 24.498 1.00 52.31 90 LYS A C 1
ATOM 695 O O . LYS A 1 90 ? -17.279 4.842 24.699 1.00 52.31 90 LYS A O 1
ATOM 700 N N . GLY A 1 91 ? -18.553 3.697 23.263 1.00 55.41 91 GLY A N 1
ATOM 701 C CA . GLY A 1 91 ? -19.301 4.675 22.449 1.00 55.41 91 GLY A CA 1
ATOM 702 C C . GLY A 1 91 ? -18.586 5.736 21.597 1.00 55.41 91 GLY A C 1
ATOM 703 O O . GLY A 1 91 ? -19.295 6.423 20.872 1.00 55.41 91 GLY A O 1
ATOM 704 N N . GLY A 1 92 ? -17.254 5.890 21.621 1.00 55.50 92 GLY A N 1
ATOM 705 C CA . GLY A 1 92 ? -16.614 7.036 20.933 1.00 55.50 92 GLY A CA 1
ATOM 706 C C . GLY A 1 92 ? -15.222 6.832 20.324 1.00 55.50 92 GLY A C 1
ATOM 707 O O . GLY A 1 92 ? -14.494 7.806 20.181 1.00 55.50 92 GLY A O 1
ATOM 708 N N . ARG A 1 93 ? -14.797 5.600 20.008 1.00 56.44 93 ARG A N 1
ATOM 709 C CA . ARG A 1 93 ? -13.356 5.297 19.844 1.00 56.44 93 ARG A CA 1
ATOM 710 C C . ARG A 1 93 ? -12.879 4.814 18.463 1.00 56.44 93 ARG A C 1
ATOM 712 O O . ARG A 1 93 ? -11.695 4.540 18.307 1.00 56.44 93 ARG A O 1
ATOM 719 N N . PHE A 1 94 ? -13.735 4.767 17.440 1.00 64.56 94 PHE A N 1
ATOM 720 C CA . PHE A 1 94 ? -13.332 4.318 16.088 1.00 64.56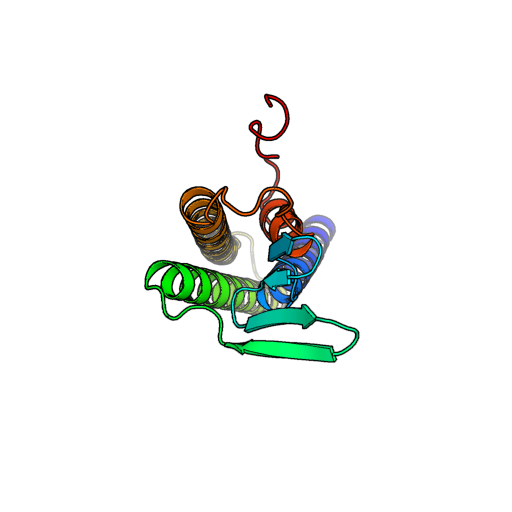 94 PHE A CA 1
ATOM 721 C C . PHE A 1 94 ? -12.475 5.319 15.299 1.00 64.56 94 PHE A C 1
ATOM 723 O O . PHE A 1 94 ? -11.995 4.999 14.215 1.00 64.56 94 PHE A O 1
ATOM 730 N N . PHE A 1 95 ? -12.272 6.529 15.822 1.00 70.62 95 PHE A N 1
ATOM 731 C CA . PHE A 1 95 ? -11.577 7.587 15.092 1.00 70.62 95 PHE A CA 1
ATOM 732 C C . PHE A 1 95 ? -10.101 7.251 14.827 1.00 70.62 95 PHE A C 1
ATOM 734 O O . PHE A 1 95 ? -9.619 7.443 13.717 1.00 70.62 95 PHE A O 1
ATOM 741 N N . PHE A 1 96 ? -9.399 6.662 15.802 1.00 73.50 96 PHE A N 1
ATOM 742 C CA . PHE A 1 96 ? -7.981 6.316 15.644 1.00 73.50 96 PHE A CA 1
ATOM 743 C C . PHE A 1 96 ? -7.749 5.225 14.594 1.00 73.50 96 PHE A C 1
ATOM 745 O O . PHE A 1 96 ? -6.880 5.378 13.742 1.00 73.50 96 PHE A O 1
ATOM 752 N N . THR A 1 97 ? -8.553 4.157 14.605 1.00 81.50 97 THR A N 1
ATOM 753 C CA . THR A 1 97 ? -8.470 3.092 13.591 1.00 81.50 97 THR A CA 1
ATOM 754 C C . THR A 1 97 ? -8.806 3.634 12.202 1.00 81.50 97 THR A C 1
ATOM 756 O O . THR A 1 97 ? -8.126 3.314 11.235 1.00 81.50 97 THR A O 1
ATOM 759 N N . ALA A 1 98 ? -9.797 4.528 12.104 1.00 81.50 98 ALA A N 1
ATOM 760 C CA . ALA A 1 98 ? -10.158 5.159 10.838 1.00 81.50 98 ALA A CA 1
ATOM 761 C C . ALA A 1 98 ? -9.024 6.029 10.265 1.00 81.50 98 ALA A C 1
ATOM 763 O O . ALA A 1 98 ? -8.765 5.957 9.068 1.00 81.50 98 ALA A O 1
ATOM 764 N N . ILE A 1 99 ? -8.309 6.798 11.095 1.00 86.31 99 ILE A N 1
ATOM 765 C CA . ILE A 1 99 ? -7.173 7.618 10.638 1.00 86.31 99 ILE A CA 1
ATOM 766 C C . ILE A 1 99 ? -6.063 6.747 10.051 1.00 86.31 99 ILE A C 1
ATOM 768 O O . ILE A 1 99 ? -5.622 7.000 8.932 1.00 86.31 99 ILE A O 1
ATOM 772 N N . PHE A 1 100 ? -5.617 5.717 10.777 1.00 85.94 100 PHE A N 1
ATOM 773 C CA . PHE A 1 100 ? -4.555 4.834 10.284 1.00 85.94 100 PHE A CA 1
ATOM 774 C C . PHE A 1 100 ? -4.970 4.100 9.010 1.00 85.94 100 PHE A C 1
ATOM 776 O O . PHE A 1 100 ? -4.145 3.913 8.120 1.00 85.94 100 PHE A O 1
ATOM 783 N N . GLN A 1 101 ? -6.253 3.759 8.883 1.00 85.31 101 GLN A N 1
ATOM 784 C CA . GLN A 1 101 ? -6.785 3.147 7.673 1.00 85.31 101 GLN A CA 1
ATOM 785 C C . GLN A 1 101 ? -6.797 4.114 6.474 1.00 85.31 101 GLN A C 1
ATOM 787 O O . GLN A 1 101 ? -6.457 3.699 5.369 1.00 85.31 101 GLN A O 1
ATOM 792 N N . ILE A 1 102 ? -7.133 5.394 6.679 1.00 87.31 102 ILE A N 1
ATOM 793 C CA . ILE A 1 102 ? -7.069 6.436 5.634 1.00 87.31 102 ILE A CA 1
ATOM 794 C C . ILE A 1 102 ? -5.615 6.724 5.232 1.00 87.31 102 ILE A C 1
ATOM 796 O O . ILE A 1 102 ? -5.316 6.902 4.056 1.00 87.31 102 ILE A O 1
ATOM 800 N N . LEU A 1 103 ? -4.688 6.755 6.192 1.00 88.12 103 LEU A N 1
ATOM 801 C CA . LEU A 1 103 ? -3.263 6.921 5.893 1.00 88.12 103 LEU A CA 1
ATOM 802 C C . LEU A 1 103 ? -2.722 5.729 5.101 1.00 88.12 103 LEU A C 1
ATOM 804 O O . LEU A 1 103 ? -2.021 5.926 4.112 1.00 88.12 103 LEU A O 1
ATOM 808 N N . ALA A 1 104 ? -3.087 4.503 5.488 1.00 88.19 104 ALA A N 1
ATOM 809 C CA . ALA A 1 104 ? -2.729 3.307 4.737 1.00 88.19 104 ALA A CA 1
ATOM 810 C C . ALA A 1 104 ? -3.235 3.395 3.289 1.00 88.19 104 ALA A C 1
ATOM 812 O O . ALA A 1 104 ? -2.453 3.184 2.366 1.00 88.19 104 ALA A O 1
ATOM 813 N N . SER A 1 105 ? -4.498 3.783 3.075 1.00 86.62 105 SER A N 1
ATOM 814 C CA . SER A 1 105 ? -5.062 3.895 1.725 1.00 86.62 105 SER A CA 1
ATOM 815 C C . SER A 1 105 ? -4.412 5.004 0.890 1.00 86.62 105 SER A C 1
ATOM 817 O O . SER A 1 105 ? -4.208 4.817 -0.308 1.00 86.62 105 SER A O 1
ATOM 819 N N . LEU A 1 106 ? -4.026 6.125 1.509 1.00 88.12 106 LEU A N 1
ATOM 820 C CA . LEU A 1 106 ? -3.285 7.198 0.846 1.00 88.12 106 LEU A CA 1
ATOM 821 C C . LEU A 1 106 ? -1.930 6.702 0.320 1.00 88.12 106 LEU A C 1
ATOM 823 O O . LEU A 1 106 ? -1.591 6.975 -0.828 1.00 88.12 106 LEU A O 1
ATOM 827 N N . PHE A 1 107 ? -1.162 5.962 1.125 1.00 90.06 107 PHE A N 1
ATOM 828 C CA . PHE A 1 107 ? 0.154 5.474 0.699 1.00 90.06 107 PHE A CA 1
ATOM 829 C C . PHE A 1 107 ? 0.064 4.444 -0.426 1.00 90.06 107 PHE A C 1
ATOM 831 O O . PHE A 1 107 ? 0.864 4.512 -1.357 1.00 90.06 107 PHE A O 1
ATOM 838 N N . VAL A 1 108 ? -0.935 3.559 -0.394 1.00 89.25 108 VAL A N 1
ATOM 839 C CA . VAL A 1 108 ? -1.202 2.605 -1.488 1.00 89.25 108 VAL A CA 1
ATOM 840 C C . VAL A 1 108 ? -1.536 3.349 -2.771 1.00 89.25 108 VAL A C 1
ATOM 842 O O . VAL A 1 108 ? -0.961 3.062 -3.817 1.00 89.25 108 VAL A O 1
ATOM 845 N N . MET A 1 109 ? -2.427 4.341 -2.686 1.00 87.00 109 MET A N 1
ATOM 846 C CA . MET A 1 109 ? -2.819 5.158 -3.831 1.00 87.00 109 MET A CA 1
ATOM 847 C C . MET A 1 109 ? -1.614 5.904 -4.415 1.00 87.00 109 MET A C 1
ATOM 849 O O . MET A 1 109 ? -1.396 5.861 -5.622 1.00 87.00 109 MET A O 1
ATOM 853 N N . CYS A 1 110 ? -0.794 6.540 -3.577 1.00 89.50 110 CYS A N 1
ATOM 854 C CA . CYS A 1 110 ? 0.426 7.205 -4.031 1.00 89.50 110 CYS A CA 1
ATOM 855 C C . CYS A 1 110 ? 1.406 6.219 -4.681 1.00 89.50 110 CYS A C 1
ATOM 857 O O . CYS A 1 110 ? 1.933 6.518 -5.748 1.00 89.50 110 CYS A O 1
ATOM 859 N N . GLY A 1 111 ? 1.625 5.044 -4.081 1.00 86.56 111 GLY A N 1
ATOM 860 C CA . GLY A 1 111 ? 2.513 4.015 -4.626 1.00 86.56 111 GLY A CA 1
ATOM 861 C C . GLY A 1 111 ? 2.045 3.521 -5.994 1.00 86.56 111 GLY A C 1
ATOM 862 O O . GLY A 1 111 ? 2.826 3.502 -6.942 1.00 86.56 111 GLY A O 1
ATOM 863 N N . ALA A 1 112 ? 0.755 3.211 -6.126 1.00 85.06 112 ALA A N 1
ATOM 864 C CA . ALA A 1 112 ? 0.163 2.779 -7.386 1.00 85.06 112 ALA A CA 1
ATOM 865 C C . ALA A 1 112 ? 0.224 3.872 -8.467 1.00 85.06 112 ALA A C 1
ATOM 867 O O . ALA A 1 112 ? 0.541 3.566 -9.613 1.00 85.06 112 ALA A O 1
ATOM 868 N N . ILE A 1 113 ? -0.023 5.141 -8.119 1.00 86.50 113 ILE A N 1
ATOM 869 C CA . ILE A 1 113 ? 0.061 6.266 -9.067 1.00 86.50 113 ILE A CA 1
ATOM 870 C C . ILE A 1 113 ? 1.501 6.491 -9.534 1.00 86.50 113 ILE A C 1
ATOM 872 O O . ILE A 1 113 ? 1.740 6.626 -10.732 1.00 86.50 113 ILE A O 1
ATOM 876 N N . ILE A 1 114 ? 2.470 6.512 -8.617 1.00 86.69 114 ILE A N 1
ATOM 877 C CA . ILE A 1 114 ? 3.885 6.664 -8.984 1.00 86.69 114 ILE A CA 1
ATOM 878 C C . ILE A 1 114 ? 4.298 5.519 -9.909 1.00 86.69 114 ILE A C 1
ATOM 880 O O . ILE A 1 114 ? 4.914 5.770 -10.941 1.00 86.69 114 ILE A O 1
ATOM 884 N N . TYR A 1 115 ? 3.882 4.290 -9.590 1.00 82.69 115 TYR A N 1
ATOM 885 C CA . TYR A 1 115 ? 4.128 3.141 -10.449 1.00 82.69 115 TYR A CA 1
ATOM 886 C C . TYR A 1 115 ? 3.501 3.315 -11.835 1.00 82.69 115 TYR A C 1
ATOM 888 O O . TYR A 1 115 ? 4.173 3.057 -12.817 1.00 82.69 115 TYR A O 1
ATOM 896 N N . THR A 1 116 ? 2.266 3.815 -11.959 1.00 81.00 116 THR A N 1
ATOM 897 C CA . THR A 1 116 ? 1.673 4.059 -13.291 1.00 81.00 116 THR A CA 1
ATOM 898 C C . THR A 1 116 ? 2.367 5.131 -14.102 1.00 81.00 116 THR A C 1
ATOM 900 O O . THR A 1 116 ? 2.462 4.997 -15.309 1.00 81.00 116 THR A O 1
ATOM 903 N N . VAL A 1 117 ? 2.783 6.222 -13.461 1.00 83.12 117 VAL A N 1
ATOM 904 C CA . VAL A 1 117 ? 3.351 7.373 -14.171 1.00 83.12 117 VAL A CA 1
ATOM 905 C C . VAL A 1 117 ? 4.780 7.080 -14.614 1.00 83.12 117 VAL A C 1
ATOM 907 O O . VAL A 1 117 ? 5.238 7.635 -15.607 1.00 83.12 117 VAL A O 1
ATOM 910 N N . MET A 1 118 ? 5.486 6.247 -13.851 1.00 79.25 118 MET A N 1
ATOM 911 C CA . MET A 1 118 ? 6.903 5.980 -14.051 1.00 79.25 118 MET A CA 1
ATOM 912 C C . MET A 1 118 ? 7.190 4.603 -14.648 1.00 79.25 118 MET A C 1
ATOM 914 O O . MET A 1 118 ? 8.278 4.406 -15.183 1.00 79.25 118 MET A O 1
ATOM 918 N N . SER A 1 119 ? 6.239 3.663 -14.596 1.00 68.88 119 SER A N 1
ATOM 919 C CA . SER A 1 119 ? 6.325 2.426 -15.369 1.00 68.88 119 SER A CA 1
ATOM 920 C C . SER A 1 119 ? 6.423 2.826 -16.837 1.00 68.88 119 SER A C 1
ATOM 922 O O . SER A 1 119 ? 5.473 3.408 -17.356 1.00 68.88 119 SER A O 1
ATOM 924 N N . PRO A 1 120 ? 7.558 2.575 -17.507 1.00 58.78 120 PRO A N 1
ATOM 925 C CA . PRO A 1 120 ? 7.696 2.951 -18.898 1.00 58.78 120 PRO A CA 1
ATOM 926 C C . PRO A 1 120 ? 6.630 2.201 -19.697 1.00 58.78 120 PRO A C 1
ATOM 928 O O . PRO A 1 120 ? 6.569 0.973 -19.628 1.00 58.78 120 PRO A O 1
ATOM 931 N N . ASP A 1 121 ? 5.822 2.932 -20.465 1.00 51.97 121 ASP A N 1
ATOM 932 C CA . ASP A 1 121 ? 4.849 2.430 -21.454 1.00 51.97 121 ASP A CA 1
ATOM 933 C C . ASP A 1 121 ? 5.537 1.658 -22.619 1.00 51.97 121 ASP A C 1
ATOM 935 O O . ASP A 1 121 ? 5.128 1.735 -23.772 1.00 51.97 121 ASP A O 1
ATOM 939 N N . GLY A 1 122 ? 6.671 0.994 -22.368 1.00 52.81 122 GLY A N 1
ATOM 940 C CA . GLY A 1 122 ? 7.791 0.916 -23.311 1.00 52.81 122 GLY A CA 1
ATOM 941 C C . GLY A 1 122 ? 8.349 -0.472 -23.620 1.00 52.81 122 GLY A C 1
ATOM 942 O O . GLY A 1 122 ? 9.463 -0.563 -24.128 1.00 52.81 122 GLY A O 1
ATOM 943 N N . GLU A 1 123 ? 7.619 -1.548 -23.351 1.00 53.59 123 GLU A N 1
ATOM 944 C CA . GLU A 1 123 ? 7.777 -2.794 -24.111 1.00 53.59 123 GLU A CA 1
ATOM 945 C C . GLU A 1 123 ? 6.405 -3.066 -24.736 1.00 53.59 123 GLU A C 1
ATOM 947 O O . GLU A 1 123 ? 5.418 -3.087 -24.008 1.00 53.59 123 GLU A O 1
ATOM 952 N N . GLU A 1 124 ? 6.326 -3.230 -26.062 1.00 55.28 124 GLU A N 1
ATOM 953 C CA . GLU A 1 124 ? 5.072 -3.299 -26.848 1.00 55.28 124 GLU A CA 1
ATOM 954 C C . GLU A 1 124 ? 4.076 -4.398 -26.391 1.00 55.28 124 GLU A C 1
ATOM 956 O O . GLU A 1 124 ? 2.940 -4.421 -26.850 1.00 55.28 124 GLU A O 1
ATOM 961 N N . ASP A 1 125 ? 4.467 -5.248 -25.431 1.00 59.97 125 ASP A N 1
ATOM 962 C CA . ASP A 1 125 ? 3.679 -6.337 -24.843 1.00 59.97 125 ASP A CA 1
ATOM 963 C C . ASP A 1 125 ? 3.532 -6.267 -23.301 1.00 59.97 125 ASP A C 1
ATOM 965 O O . ASP A 1 125 ? 3.074 -7.235 -22.688 1.00 59.97 125 ASP A O 1
ATOM 969 N N . ALA A 1 126 ? 3.952 -5.185 -22.633 1.00 65.62 126 ALA A N 1
ATOM 970 C CA . ALA A 1 126 ? 3.905 -5.070 -21.170 1.00 65.62 126 ALA A CA 1
ATOM 971 C C . ALA A 1 126 ? 2.527 -4.608 -20.662 1.00 65.62 126 ALA A C 1
ATOM 973 O O . ALA A 1 126 ? 2.147 -3.450 -20.805 1.00 65.62 126 ALA A O 1
ATOM 974 N N . ALA A 1 127 ? 1.788 -5.509 -20.011 1.00 74.75 127 ALA A N 1
ATOM 975 C CA . ALA A 1 127 ? 0.486 -5.241 -19.402 1.00 74.75 127 ALA A CA 1
ATOM 976 C C . ALA A 1 127 ? 0.572 -5.155 -17.868 1.00 74.75 127 ALA A C 1
ATOM 978 O O . ALA A 1 127 ? 1.388 -5.827 -17.232 1.00 74.75 127 ALA A O 1
ATOM 979 N N . PHE A 1 128 ? -0.318 -4.379 -17.242 1.00 77.56 128 PHE A N 1
ATOM 980 C CA . PHE A 1 128 ? -0.456 -4.382 -15.783 1.00 77.56 128 PHE A CA 1
ATOM 981 C C . PHE A 1 128 ? -0.902 -5.762 -15.288 1.00 77.56 128 PHE A C 1
ATOM 983 O O . PHE A 1 128 ? -1.905 -6.317 -15.742 1.00 77.56 128 PHE A O 1
ATOM 990 N N . GLY A 1 129 ? -0.157 -6.318 -14.336 1.00 75.50 129 GLY A N 1
ATOM 991 C CA . GLY A 1 129 ? -0.446 -7.627 -13.766 1.00 75.50 129 GLY A CA 1
ATOM 992 C C . GLY A 1 129 ? -1.495 -7.575 -12.653 1.00 75.50 129 GLY A C 1
ATOM 993 O O . GLY A 1 129 ? -1.929 -6.517 -12.188 1.00 75.50 129 GLY A O 1
ATOM 994 N N . PHE A 1 130 ? -1.918 -8.751 -12.185 1.00 79.69 130 PHE A N 1
ATOM 995 C CA . PHE A 1 130 ? -2.979 -8.841 -11.180 1.00 79.69 130 PHE A CA 1
ATOM 996 C C . PHE A 1 130 ? -2.589 -8.180 -9.848 1.00 79.69 130 PHE A C 1
ATOM 998 O O . PHE A 1 130 ? -3.462 -7.650 -9.168 1.00 79.69 130 PHE A O 1
ATOM 1005 N N . ALA A 1 131 ? -1.305 -8.168 -9.468 1.00 76.88 131 ALA A N 1
ATOM 1006 C CA . ALA A 1 131 ? -0.864 -7.608 -8.188 1.00 76.88 131 ALA A CA 1
ATOM 1007 C C . ALA A 1 131 ? -1.076 -6.088 -8.125 1.00 76.88 131 ALA A C 1
ATOM 1009 O O . ALA A 1 131 ? -1.441 -5.559 -7.072 1.00 76.88 131 ALA A O 1
ATOM 1010 N N . TYR A 1 132 ? -0.938 -5.412 -9.268 1.00 77.69 132 TYR A N 1
ATOM 1011 C CA . TYR A 1 132 ? -1.287 -4.006 -9.429 1.00 77.69 132 TYR A CA 1
ATOM 1012 C C . TYR A 1 132 ? -2.803 -3.789 -9.283 1.00 77.69 132 TYR A C 1
ATOM 1014 O O . TYR A 1 132 ? -3.239 -2.922 -8.528 1.00 77.69 132 TYR A O 1
ATOM 1022 N N . VAL A 1 133 ? -3.634 -4.631 -9.910 1.00 79.00 133 VAL A N 1
ATOM 1023 C CA . VAL A 1 133 ? -5.103 -4.561 -9.764 1.00 79.00 133 VAL A CA 1
ATOM 1024 C C . VAL A 1 133 ? -5.534 -4.782 -8.309 1.00 79.00 133 VAL A C 1
ATOM 1026 O O . VAL A 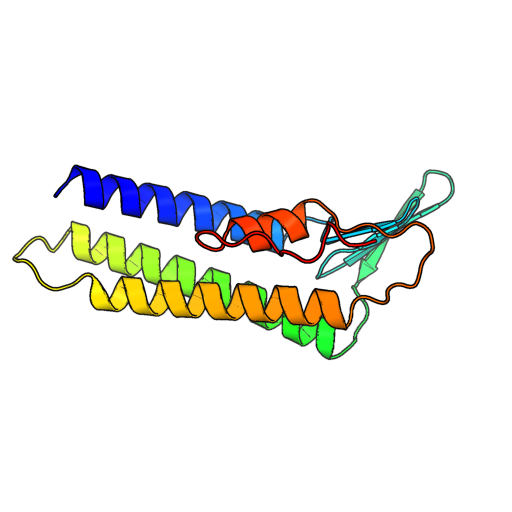1 133 ? -6.407 -4.073 -7.810 1.00 79.00 133 VAL A O 1
ATOM 1029 N N . LEU A 1 134 ? -4.899 -5.716 -7.594 1.00 78.12 134 LEU A N 1
ATOM 1030 C CA . LEU A 1 134 ? -5.175 -5.955 -6.174 1.00 78.12 134 LEU A CA 1
ATOM 1031 C C . LEU A 1 134 ? -4.851 -4.730 -5.303 1.00 78.12 134 LEU A C 1
ATOM 1033 O O . LEU A 1 134 ? -5.593 -4.468 -4.354 1.00 78.12 134 LEU A O 1
ATOM 1037 N N . ALA A 1 135 ? -3.812 -3.953 -5.637 1.00 77.56 135 ALA A N 1
ATOM 1038 C CA . ALA A 1 135 ? -3.511 -2.696 -4.948 1.00 77.56 135 ALA A CA 1
ATOM 1039 C C . ALA A 1 135 ? -4.682 -1.707 -5.067 1.00 77.56 135 ALA A C 1
ATOM 1041 O O . ALA A 1 135 ? -5.116 -1.139 -4.067 1.00 77.56 135 ALA A O 1
ATOM 1042 N N . TRP A 1 136 ? -5.265 -1.561 -6.260 1.00 76.12 136 TRP A N 1
ATOM 1043 C CA . TRP A 1 136 ? -6.419 -0.683 -6.480 1.00 76.12 136 TRP A CA 1
ATOM 1044 C C . TRP A 1 136 ? -7.694 -1.173 -5.807 1.00 76.12 136 TRP A C 1
ATOM 1046 O O . TRP A 1 136 ? -8.418 -0.381 -5.209 1.00 76.12 136 TRP A O 1
ATOM 1056 N N . VAL A 1 137 ? -7.964 -2.478 -5.858 1.00 77.25 137 VAL A N 1
ATOM 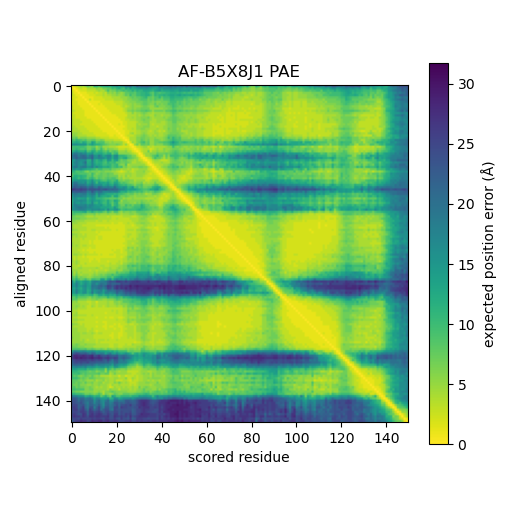1057 C CA . VAL A 1 137 ? -9.151 -3.074 -5.221 1.00 77.25 137 VAL A CA 1
ATOM 1058 C C . VAL A 1 137 ? -9.071 -2.999 -3.692 1.00 77.25 137 VAL A C 1
ATOM 1060 O O . VAL A 1 137 ? -10.103 -2.981 -3.023 1.00 77.25 137 VAL A O 1
ATOM 1063 N N . SER A 1 138 ? -7.864 -2.910 -3.123 1.00 69.12 138 SER A N 1
ATOM 1064 C CA . SER A 1 138 ? -7.680 -2.685 -1.685 1.00 69.12 138 SER A CA 1
ATOM 1065 C C . SER A 1 138 ? -8.141 -1.291 -1.220 1.00 69.12 138 SER A C 1
ATOM 1067 O O . SER A 1 138 ? -8.392 -1.090 -0.029 1.00 69.12 138 SER A O 1
ATOM 1069 N N . PHE A 1 139 ? -8.317 -0.341 -2.146 1.00 63.19 139 PHE A N 1
ATOM 1070 C CA . PHE A 1 139 ? -8.944 0.945 -1.871 1.00 63.19 139 PHE A CA 1
ATOM 1071 C C . PHE A 1 139 ? -10.473 0.779 -1.814 1.00 63.19 139 PHE A C 1
ATOM 1073 O O . PHE A 1 139 ? -11.053 0.110 -2.675 1.00 63.19 139 PHE A O 1
ATOM 1080 N N . PRO A 1 140 ? -11.176 1.399 -0.851 1.00 54.00 140 PRO A N 1
ATOM 1081 C CA . PRO A 1 140 ? -12.629 1.405 -0.858 1.00 54.00 140 PRO A CA 1
ATOM 1082 C C . PRO A 1 140 ? -13.138 2.234 -2.051 1.00 54.00 140 PRO A C 1
ATOM 1084 O O . PRO A 1 140 ? -13.276 3.447 -1.967 1.00 54.00 140 PRO A O 1
ATOM 1087 N N . GLN A 1 141 ? -13.402 1.533 -3.158 1.00 48.59 141 GLN A N 1
ATOM 1088 C CA . GLN A 1 141 ? -14.209 1.927 -4.316 1.00 48.59 141 GLN A CA 1
ATOM 1089 C C . GLN A 1 141 ? -13.804 3.226 -5.030 1.00 48.59 141 GLN A C 1
ATOM 1091 O O . GLN A 1 141 ? -14.471 4.247 -4.904 1.00 48.59 141 GLN A O 1
ATOM 1096 N N . GLN A 1 142 ? -12.823 3.137 -5.929 1.00 37.97 142 GLN A N 1
ATOM 1097 C CA . GLN A 1 142 ? -12.928 3.831 -7.215 1.00 37.97 142 GLN A CA 1
ATOM 1098 C C . GLN A 1 142 ? -12.114 3.071 -8.273 1.00 37.97 142 GLN A C 1
ATOM 1100 O O . GLN A 1 142 ? -10.893 2.996 -8.145 1.00 37.97 142 GLN A O 1
ATOM 1105 N N . PRO A 1 143 ? -12.742 2.467 -9.301 1.00 40.50 143 PRO A N 1
ATOM 1106 C CA . PRO A 1 143 ? -11.984 1.962 -10.436 1.00 40.50 143 PRO A CA 1
ATOM 1107 C C . PRO A 1 143 ? -11.291 3.140 -11.142 1.00 40.50 143 PRO A C 1
ATOM 1109 O O . PRO A 1 143 ? -11.884 4.223 -11.244 1.00 40.50 143 PRO A O 1
ATOM 1112 N N . PRO A 1 144 ? -10.057 2.964 -11.644 1.00 44.81 144 PRO A N 1
ATOM 1113 C CA . PRO A 1 144 ? -9.431 3.965 -12.487 1.00 44.81 144 PRO A CA 1
ATOM 1114 C C . PRO A 1 144 ? -10.273 4.107 -13.758 1.00 44.81 144 PRO A C 1
ATOM 1116 O O . PRO A 1 144 ? -10.318 3.217 -14.603 1.00 44.81 144 PRO A O 1
ATOM 1119 N N . LEU A 1 145 ? -10.921 5.261 -13.912 1.00 39.41 145 LEU A N 1
ATOM 1120 C CA . LEU A 1 145 ? -11.681 5.667 -15.102 1.00 39.41 145 LEU A CA 1
ATOM 1121 C C . LEU A 1 145 ? -10.797 5.833 -16.362 1.00 39.41 145 LEU A C 1
ATOM 1123 O O . LEU A 1 145 ? -11.199 6.484 -17.320 1.00 39.41 145 LEU A O 1
ATOM 1127 N N . ARG A 1 146 ? -9.570 5.299 -16.355 1.00 42.91 146 ARG A N 1
ATOM 1128 C CA . ARG A 1 146 ? -8.539 5.534 -17.370 1.00 42.91 146 ARG A CA 1
ATOM 1129 C C . ARG A 1 146 ? -8.149 4.302 -18.187 1.00 42.91 146 ARG A C 1
ATOM 1131 O O . ARG A 1 146 ? -7.348 4.451 -19.090 1.00 42.91 146 ARG A O 1
ATOM 1138 N N . ALA A 1 147 ? -8.747 3.136 -17.934 1.00 39.47 147 ALA A N 1
ATOM 1139 C CA . ALA A 1 147 ? -8.514 1.920 -18.728 1.00 39.47 147 ALA A CA 1
ATOM 1140 C C . ALA A 1 147 ? -9.578 1.672 -19.830 1.00 39.47 147 ALA A C 1
ATOM 1142 O O . ALA A 1 147 ? -9.728 0.546 -20.286 1.00 39.47 147 ALA A O 1
ATOM 1143 N N . MET A 1 148 ? -10.359 2.689 -20.228 1.00 41.12 148 MET A N 1
ATOM 1144 C CA . MET A 1 148 ? -11.400 2.577 -21.276 1.00 41.12 148 MET A CA 1
ATOM 1145 C C . MET A 1 148 ? -11.243 3.564 -22.447 1.00 41.12 148 MET A C 1
ATOM 1147 O O . MET A 1 148 ? -12.136 3.631 -23.287 1.00 41.12 148 MET A O 1
ATOM 1151 N N . CYS A 1 149 ? -10.158 4.341 -22.516 1.00 33.66 149 CYS A N 1
ATOM 1152 C CA . CYS A 1 149 ? -9.983 5.340 -23.580 1.00 33.66 149 CYS A CA 1
ATOM 1153 C C . CYS A 1 149 ? -8.748 5.151 -24.465 1.00 33.66 149 CYS A C 1
ATOM 1155 O O . CYS A 1 149 ? -8.387 6.111 -25.137 1.00 33.66 149 CYS A O 1
ATOM 1157 N N . GLU A 1 150 ? -8.171 3.950 -24.524 1.00 34.25 150 GLU A N 1
ATOM 1158 C CA . GLU A 1 150 ? -7.336 3.510 -25.653 1.00 34.25 150 GLU A CA 1
ATOM 1159 C C . GLU A 1 150 ? -7.632 2.045 -25.980 1.00 34.25 150 GLU A C 1
ATOM 1161 O O . GLU A 1 150 ? -7.758 1.245 -25.022 1.00 34.25 150 GLU A O 1
#

Nearest PDB structures (foldseek):
  7oca-assembly1_I  TM=8.525E-01  e=4.533E-04  Rattus norvegicus
  7tnj-assembly1_B  TM=8.414E-01  e=4.795E-04  Rattus norvegicus
  7tnp-assembly1_C  TM=8.082E-01  e=2.736E-04  Rattus norvegicus
  7ocf-assembly1_J  TM=8.281E-01  e=6.001E-04  Rattus norvegicus
  8aym-assembly1_J  TM=8.344E-01  e=6.347E-04  Rattus norvegicus

Organism: Salmo salar (NCBI:txid8030)